Protein AF-G5AYY8-F1 (afdb_monomer_lite)

Organism: Heterocephalus glaber (NCBI:txid10181)

Structure (mmCIF, N/CA/C/O backbone):
data_AF-G5AYY8-F1
#
_entry.id   AF-G5AYY8-F1
#
loop_
_atom_site.group_PDB
_atom_site.id
_atom_site.type_symbol
_atom_site.label_atom_id
_atom_site.label_alt_id
_atom_site.label_comp_id
_atom_site.label_asym_id
_atom_site.label_entity_id
_atom_site.label_seq_id
_atom_site.pdbx_PDB_ins_code
_atom_site.Cartn_x
_atom_site.Cartn_y
_atom_site.Cartn_z
_atom_site.occupancy
_atom_site.B_iso_or_equiv
_atom_site.auth_seq_id
_atom_site.auth_comp_id
_atom_site.auth_asym_id
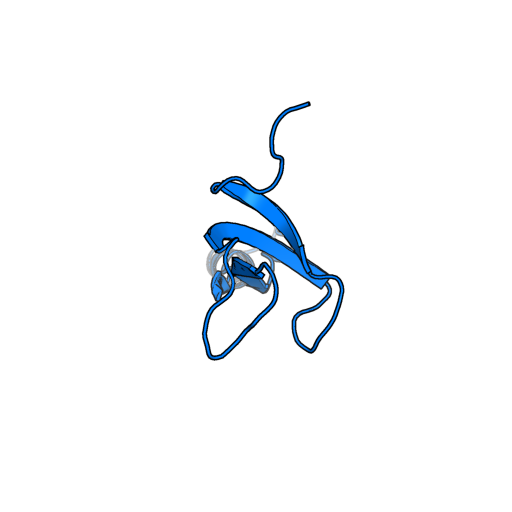_atom_site.auth_atom_id
_atom_site.pdbx_PDB_model_num
ATOM 1 N N . MET A 1 1 ? -4.746 -3.020 -28.242 1.00 51.22 1 MET A N 1
ATOM 2 C CA . MET A 1 1 ? -4.385 -3.316 -26.834 1.00 51.22 1 MET A CA 1
ATOM 3 C C . MET A 1 1 ? -3.654 -2.116 -26.257 1.00 51.22 1 MET A C 1
ATOM 5 O O . MET A 1 1 ? -2.640 -1.724 -26.811 1.00 51.22 1 MET A O 1
ATOM 9 N N . GLY A 1 2 ? -4.208 -1.479 -25.224 1.00 78.19 2 GLY A N 1
ATOM 10 C CA . GLY A 1 2 ? -3.611 -0.288 -24.613 1.00 78.19 2 GLY A CA 1
ATOM 11 C C . GLY A 1 2 ? -2.595 -0.637 -23.528 1.00 78.19 2 GLY A C 1
ATOM 12 O O . GLY A 1 2 ? -2.678 -1.694 -22.909 1.00 78.19 2 GLY A O 1
ATOM 13 N N . GLU A 1 3 ? -1.655 0.268 -23.268 1.00 81.88 3 GLU A N 1
ATOM 14 C CA . GLU A 1 3 ? -0.691 0.094 -22.181 1.00 81.88 3 GLU A CA 1
ATOM 15 C C . GLU A 1 3 ? -1.390 0.037 -20.816 1.00 81.88 3 GLU A C 1
ATOM 17 O O . GLU A 1 3 ? -2.148 0.941 -20.452 1.00 81.88 3 GLU A O 1
ATOM 22 N N . PHE A 1 4 ? -1.114 -1.022 -20.051 1.00 83.38 4 PHE A N 1
ATOM 23 C CA . PHE A 1 4 ? -1.719 -1.250 -18.736 1.00 83.38 4 PHE A CA 1
ATOM 24 C C . PHE A 1 4 ? -1.004 -0.489 -17.611 1.00 83.38 4 PHE A C 1
ATOM 26 O O . PHE A 1 4 ? -1.631 -0.067 -16.641 1.00 83.38 4 PHE A O 1
ATOM 33 N N . VAL A 1 5 ? 0.305 -0.265 -17.759 1.00 87.25 5 VAL A N 1
ATOM 34 C CA . VAL A 1 5 ? 1.164 0.367 -16.747 1.00 87.25 5 VAL A CA 1
ATOM 35 C C . VAL A 1 5 ? 1.034 1.892 -16.826 1.00 87.25 5 VAL A C 1
ATOM 37 O O . VAL A 1 5 ? 1.935 2.605 -17.279 1.00 87.25 5 VAL A O 1
ATOM 40 N N . LYS A 1 6 ? -0.138 2.383 -16.422 1.00 91.06 6 LYS A N 1
ATOM 41 C CA . LYS A 1 6 ? -0.482 3.805 -16.327 1.00 91.06 6 LYS A CA 1
ATOM 42 C C . LYS A 1 6 ? -0.532 4.248 -14.860 1.00 91.06 6 LYS A C 1
ATOM 44 O O . LYS A 1 6 ? -0.854 3.431 -13.995 1.00 91.06 6 LYS A O 1
ATOM 49 N N . PRO A 1 7 ? -0.239 5.526 -14.569 1.00 92.62 7 PRO A N 1
ATOM 50 C CA . PRO A 1 7 ? -0.399 6.062 -13.225 1.00 92.62 7 PRO A CA 1
ATOM 51 C C . PRO A 1 7 ? -1.853 5.940 -12.749 1.00 92.62 7 PRO A C 1
ATOM 53 O O . PRO A 1 7 ? -2.788 5.991 -13.551 1.00 92.62 7 PRO A O 1
ATOM 56 N N . GLY A 1 8 ? -2.038 5.730 -11.446 1.00 92.25 8 GLY A N 1
ATOM 57 C CA . GLY A 1 8 ? -3.349 5.531 -10.820 1.00 92.25 8 GLY A CA 1
ATOM 58 C C . GLY A 1 8 ? -3.905 4.107 -10.929 1.00 92.25 8 GLY A C 1
ATOM 59 O O . GLY A 1 8 ? -4.992 3.833 -10.423 1.00 92.25 8 GLY A O 1
ATOM 60 N N . LYS A 1 9 ? -3.183 3.175 -11.563 1.00 93.94 9 LYS A N 1
ATOM 61 C CA . LYS A 1 9 ? -3.556 1.755 -11.571 1.00 93.94 9 LYS A CA 1
ATOM 62 C C . LYS A 1 9 ? -3.087 1.061 -10.294 1.00 93.94 9 LYS A C 1
ATOM 64 O O . LYS A 1 9 ? -1.976 1.300 -9.822 1.00 93.94 9 LYS A O 1
ATOM 69 N N . VAL A 1 10 ? -3.952 0.197 -9.762 1.00 93.12 10 VAL A N 1
ATOM 70 C CA . VAL A 1 10 ? -3.682 -0.627 -8.579 1.00 93.12 10 VAL A CA 1
ATOM 71 C C . VAL A 1 10 ? -2.956 -1.900 -9.002 1.00 93.12 10 VAL A C 1
ATOM 73 O O . VAL A 1 10 ? -3.343 -2.544 -9.976 1.00 93.12 10 VAL A O 1
ATOM 76 N N . VAL A 1 11 ? -1.914 -2.258 -8.261 1.00 93.00 11 VAL A N 1
ATOM 77 C CA . VAL A 1 11 ? -1.028 -3.393 -8.535 1.00 93.00 11 VAL A CA 1
ATOM 78 C C . VAL A 1 11 ? -0.707 -4.124 -7.233 1.00 93.00 11 VAL A C 1
ATOM 80 O O . VAL A 1 11 ? -0.825 -3.554 -6.147 1.00 93.00 11 VAL A O 1
ATOM 83 N N . LEU A 1 12 ? -0.295 -5.385 -7.341 1.00 92.56 12 LEU A N 1
ATOM 84 C CA . LEU A 1 12 ? 0.233 -6.186 -6.239 1.00 92.56 12 LEU A CA 1
ATOM 85 C C . LEU A 1 12 ? 1.740 -6.370 -6.434 1.00 92.56 12 LEU A C 1
ATOM 87 O O . LEU A 1 12 ? 2.179 -6.709 -7.534 1.00 92.56 12 LEU A O 1
ATOM 91 N N . VAL A 1 13 ? 2.529 -6.173 -5.379 1.00 91.38 13 VAL A N 1
ATOM 92 C CA . VAL A 1 13 ? 3.968 -6.465 -5.422 1.00 91.38 13 VAL A CA 1
ATOM 93 C C . VAL A 1 13 ? 4.178 -7.966 -5.230 1.00 91.38 13 VAL A C 1
ATOM 95 O O . VAL A 1 13 ? 3.748 -8.528 -4.223 1.00 91.38 13 VAL A O 1
ATOM 98 N N . LEU A 1 14 ? 4.838 -8.611 -6.194 1.00 92.81 14 LEU A N 1
ATOM 99 C CA . LEU A 1 14 ? 4.998 -10.070 -6.216 1.00 92.81 14 LEU A CA 1
ATOM 100 C C . LEU A 1 14 ? 6.247 -10.567 -5.480 1.00 92.81 14 LEU A C 1
ATOM 102 O O . LEU A 1 14 ? 6.209 -11.639 -4.890 1.00 92.81 14 LEU A O 1
ATOM 106 N N . ALA A 1 15 ? 7.345 -9.808 -5.499 1.00 90.56 15 ALA A N 1
ATOM 107 C CA . ALA A 1 15 ? 8.638 -10.260 -4.986 1.00 90.56 15 ALA A CA 1
ATOM 108 C C . ALA A 1 15 ? 9.369 -9.171 -4.183 1.00 90.56 15 ALA A C 1
ATOM 110 O O . ALA A 1 15 ? 9.138 -7.977 -4.375 1.00 90.56 15 ALA A O 1
ATOM 111 N N . GLY A 1 16 ? 10.267 -9.606 -3.291 1.00 89.31 16 GLY A N 1
ATOM 112 C CA . GLY A 1 16 ? 11.069 -8.756 -2.405 1.00 89.31 16 GLY A CA 1
ATOM 113 C C . GLY A 1 16 ? 10.477 -8.582 -1.000 1.00 89.31 16 GLY A C 1
ATOM 114 O O . GLY A 1 16 ? 9.407 -9.105 -0.686 1.00 89.31 16 GLY A O 1
ATOM 115 N N . CYS A 1 17 ? 11.170 -7.805 -0.157 1.00 89.62 17 CYS A N 1
ATOM 116 C CA . CYS A 1 17 ? 10.771 -7.496 1.232 1.00 89.62 17 CYS A CA 1
ATOM 117 C C . CYS A 1 17 ? 9.362 -6.878 1.327 1.00 89.62 17 CYS A C 1
ATOM 119 O O . CYS A 1 17 ? 8.679 -6.945 2.344 1.00 89.62 17 CYS A O 1
ATOM 121 N N . TYR A 1 18 ? 8.917 -6.277 0.229 1.00 88.69 18 TYR A N 1
ATOM 122 C CA . TYR A 1 18 ? 7.687 -5.515 0.114 1.00 88.69 18 TYR A CA 1
ATOM 123 C C . TYR A 1 18 ? 6.586 -6.249 -0.658 1.00 88.69 18 TYR A C 1
ATOM 125 O O . TYR A 1 18 ? 5.674 -5.598 -1.162 1.00 88.69 18 TYR A O 1
ATOM 133 N N . SER A 1 19 ? 6.676 -7.576 -0.763 1.00 89.94 19 SER A N 1
ATOM 134 C CA . SER A 1 19 ? 5.689 -8.432 -1.429 1.00 89.94 19 SER A CA 1
ATOM 135 C C . SER A 1 19 ? 4.405 -8.600 -0.611 1.00 89.94 19 SER A C 1
ATOM 137 O O . SER A 1 19 ? 4.437 -8.642 0.618 1.00 89.94 19 SER A O 1
ATOM 139 N N . GLY A 1 20 ? 3.259 -8.671 -1.298 1.00 87.06 20 GLY A N 1
ATOM 140 C CA . GLY A 1 20 ? 1.938 -8.875 -0.685 1.00 87.06 20 GLY A CA 1
ATOM 141 C C . GLY A 1 20 ? 1.048 -7.626 -0.573 1.00 87.06 20 GLY A C 1
ATOM 142 O O . GLY A 1 20 ? -0.160 -7.750 -0.789 1.00 87.06 20 GLY A O 1
ATOM 143 N N . PRO A 1 21 ? 1.569 -6.415 -0.293 1.00 88.38 21 PRO A N 1
ATOM 144 C CA . PRO A 1 21 ? 0.770 -5.206 -0.347 1.00 88.38 21 PRO A CA 1
ATOM 145 C C . PRO A 1 21 ? 0.209 -4.867 -1.733 1.00 88.38 21 PRO A C 1
ATOM 147 O O . PRO A 1 21 ? 0.887 -4.957 -2.759 1.00 88.38 21 PRO A O 1
ATOM 150 N N . LYS A 1 22 ? -1.035 -4.382 -1.730 1.00 92.62 22 LYS A N 1
ATOM 151 C CA . LYS A 1 22 ? -1.627 -3.563 -2.782 1.00 92.62 22 LYS A CA 1
ATOM 152 C C . LYS A 1 22 ? -0.965 -2.191 -2.799 1.00 92.62 22 LYS A C 1
ATOM 154 O O . LYS A 1 22 ? -0.678 -1.598 -1.755 1.00 92.62 22 LYS A O 1
ATOM 159 N N . ALA A 1 23 ? -0.773 -1.684 -4.003 1.00 93.81 23 ALA A N 1
ATOM 160 C CA . ALA A 1 23 ? -0.065 -0.448 -4.235 1.00 93.81 23 ALA A CA 1
ATOM 161 C C . ALA A 1 23 ? -0.569 0.252 -5.504 1.00 93.81 23 ALA A C 1
ATOM 163 O O . ALA A 1 23 ? -1.275 -0.352 -6.312 1.00 93.81 23 ALA A O 1
ATOM 164 N N . VAL A 1 24 ? -0.235 1.526 -5.678 1.00 94.06 24 VAL A N 1
ATOM 165 C CA . VAL A 1 24 ? -0.667 2.353 -6.810 1.00 94.06 24 VAL A CA 1
ATOM 166 C C . VAL A 1 24 ? 0.548 2.847 -7.581 1.00 94.06 24 VAL A C 1
ATOM 168 O O . VAL A 1 24 ? 1.486 3.384 -6.992 1.00 94.06 24 VAL A O 1
ATOM 171 N N . ILE A 1 25 ? 0.528 2.705 -8.907 1.00 93.88 25 ILE A N 1
ATOM 172 C CA . ILE A 1 25 ? 1.579 3.263 -9.768 1.00 93.88 25 ILE A CA 1
ATOM 173 C C . ILE A 1 25 ? 1.479 4.789 -9.753 1.00 93.88 25 ILE A C 1
ATOM 175 O O . ILE A 1 25 ? 0.453 5.349 -10.141 1.00 93.88 25 ILE A O 1
ATOM 179 N N . MET A 1 26 ? 2.561 5.462 -9.369 1.00 93.19 26 MET A N 1
ATOM 180 C CA . MET A 1 26 ? 2.683 6.920 -9.449 1.00 93.19 26 MET A CA 1
ATOM 181 C C . MET A 1 26 ? 3.345 7.354 -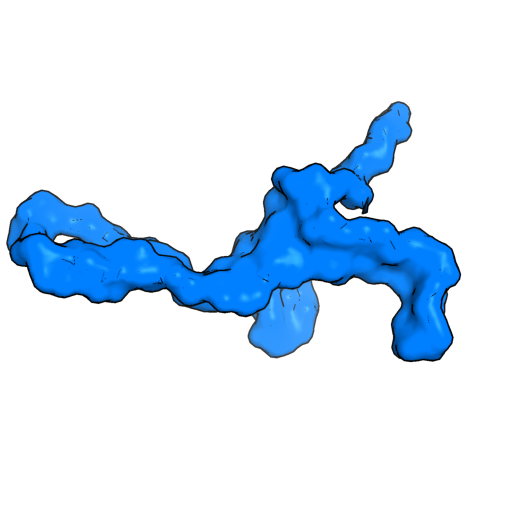10.753 1.00 93.19 26 MET A C 1
ATOM 183 O O . MET A 1 26 ? 2.870 8.266 -11.425 1.00 93.19 26 MET A O 1
ATOM 187 N N . LYS A 1 27 ? 4.447 6.696 -11.129 1.00 91.94 27 LYS A N 1
ATOM 188 C CA . LYS A 1 27 ? 5.221 7.038 -12.326 1.00 91.94 27 LYS A CA 1
ATOM 189 C C . LYS A 1 27 ? 5.778 5.780 -12.968 1.00 91.94 27 LYS A C 1
ATOM 191 O O . LYS A 1 27 ? 6.338 4.930 -12.289 1.00 91.94 27 LYS A O 1
ATOM 196 N N . ASN A 1 28 ? 5.654 5.688 -14.284 1.00 91.31 28 ASN A N 1
ATOM 197 C CA . ASN A 1 28 ? 6.235 4.607 -15.070 1.00 91.31 28 ASN A CA 1
ATOM 198 C C . ASN A 1 28 ? 7.549 5.080 -15.719 1.00 91.31 28 ASN A C 1
ATOM 200 O O . ASN A 1 28 ? 7.573 6.145 -16.341 1.00 91.31 28 ASN A O 1
ATOM 204 N N . ILE A 1 29 ? 8.627 4.306 -15.579 1.00 89.94 29 ILE A N 1
ATOM 205 C CA . ILE A 1 29 ? 9.956 4.575 -16.141 1.00 89.94 29 ILE A CA 1
ATOM 206 C C . ILE A 1 29 ? 10.305 3.436 -17.103 1.00 89.94 29 ILE A C 1
ATOM 208 O O . ILE A 1 29 ? 10.735 2.353 -16.711 1.00 89.94 29 ILE A O 1
ATOM 212 N N . LYS A 1 30 ? 10.111 3.686 -18.400 1.00 85.19 30 LYS A N 1
ATOM 213 C CA . LYS A 1 30 ? 10.240 2.646 -19.432 1.00 85.19 30 LYS A CA 1
ATOM 214 C C . LYS A 1 30 ? 11.662 2.456 -19.948 1.00 85.19 30 LYS A C 1
ATOM 216 O O . LYS A 1 30 ? 12.063 1.325 -20.186 1.00 85.19 30 LYS A O 1
ATOM 221 N N . LYS A 1 31 ? 12.410 3.551 -20.121 1.00 82.31 31 LYS A N 1
ATOM 222 C CA . LYS A 1 31 ? 13.717 3.566 -20.805 1.00 82.31 31 LYS A CA 1
ATOM 223 C C . LYS A 1 31 ? 14.909 3.148 -19.927 1.00 82.31 31 LYS A C 1
ATOM 225 O O . LYS A 1 31 ? 16.041 3.293 -20.365 1.00 82.31 31 LYS A O 1
ATOM 230 N N . GLY A 1 32 ? 14.658 2.627 -18.724 1.00 80.00 32 GLY A N 1
ATOM 231 C CA . GLY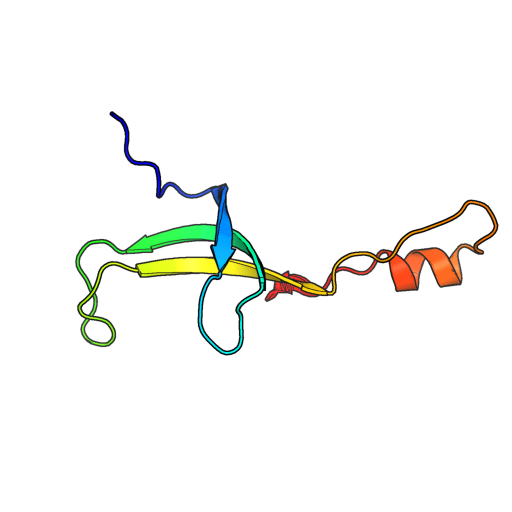 A 1 32 ? 15.706 2.335 -17.748 1.00 80.00 32 GLY A CA 1
ATOM 232 C C . GLY A 1 32 ? 16.411 3.603 -17.252 1.00 80.00 32 GLY A C 1
ATOM 233 O O . GLY A 1 32 ? 16.324 4.680 -17.843 1.00 80.00 32 GLY A O 1
ATOM 234 N N . THR A 1 33 ? 17.076 3.495 -16.114 1.00 86.25 33 THR A N 1
ATOM 235 C CA . THR A 1 33 ? 17.984 4.513 -15.571 1.00 86.25 33 THR A CA 1
ATOM 236 C C . THR A 1 33 ? 19.352 3.875 -15.357 1.00 86.25 33 THR A C 1
ATOM 238 O O . THR A 1 33 ? 19.458 2.652 -15.354 1.00 86.25 33 THR A O 1
ATOM 241 N N . SER A 1 34 ? 20.400 4.680 -15.148 1.00 87.75 34 SER A N 1
ATOM 242 C CA . SER A 1 34 ? 21.749 4.156 -14.856 1.00 87.75 34 SER A CA 1
ATOM 243 C C . SER A 1 34 ? 21.742 3.138 -13.702 1.00 87.75 34 SER A C 1
ATOM 245 O O . SER A 1 34 ? 22.401 2.107 -13.763 1.00 87.75 34 SER A O 1
ATOM 247 N N . ASN A 1 35 ? 20.906 3.378 -12.685 1.00 89.62 35 ASN A N 1
ATOM 248 C CA . ASN A 1 35 ? 20.775 2.487 -11.533 1.00 89.62 35 ASN A CA 1
ATOM 249 C C . ASN A 1 35 ? 19.979 1.215 -11.857 1.00 89.62 35 ASN A C 1
ATOM 251 O O . ASN A 1 35 ? 20.257 0.155 -11.298 1.00 89.62 35 ASN A O 1
ATOM 255 N N . HIS A 1 36 ? 18.948 1.321 -12.700 1.00 89.12 36 HIS A N 1
ATOM 256 C CA . HIS A 1 36 ? 18.014 0.237 -13.006 1.00 89.12 36 HIS A CA 1
ATOM 257 C C . HIS A 1 36 ? 17.821 0.134 -14.526 1.00 89.12 36 HIS A C 1
ATOM 259 O O . HIS A 1 36 ? 16.973 0.841 -15.081 1.00 89.12 36 HIS A O 1
ATOM 265 N N . PRO A 1 37 ? 18.572 -0.750 -15.213 1.00 89.62 37 PRO A N 1
ATOM 266 C CA . PRO A 1 37 ? 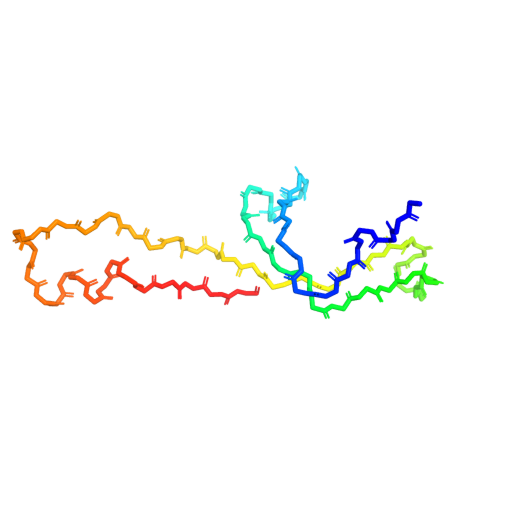18.555 -0.839 -16.675 1.00 89.62 37 PRO A CA 1
ATOM 267 C C . PRO A 1 37 ? 17.266 -1.461 -17.246 1.00 89.62 37 PRO A C 1
ATOM 269 O O . PRO A 1 37 ? 17.077 -1.486 -18.458 1.00 89.62 37 PRO A O 1
ATOM 272 N N . TYR A 1 38 ? 16.361 -1.949 -16.395 1.00 90.69 38 TYR A N 1
ATOM 273 C CA . TYR A 1 38 ? 15.067 -2.521 -16.773 1.00 90.69 38 TYR A CA 1
ATOM 274 C C . TYR A 1 38 ? 13.917 -1.514 -16.605 1.00 90.69 38 TYR A C 1
ATOM 276 O O . TYR A 1 38 ? 14.012 -0.537 -15.854 1.00 90.69 38 TYR A O 1
ATOM 284 N N . SER A 1 39 ? 12.791 -1.762 -1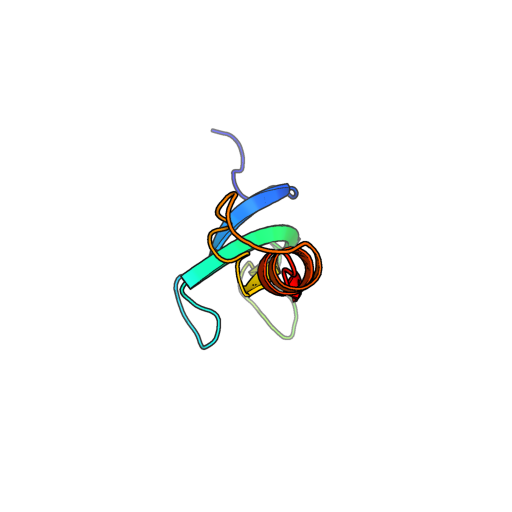7.282 1.00 89.56 39 SER A N 1
ATOM 285 C CA . SER A 1 39 ? 11.573 -0.968 -17.094 1.00 89.56 39 SER A CA 1
ATOM 286 C C . SER A 1 39 ? 11.013 -1.165 -15.685 1.00 89.56 39 SER A C 1
ATOM 288 O O . SER A 1 39 ? 10.768 -2.291 -15.255 1.00 89.56 39 SER A O 1
ATOM 290 N N . HIS A 1 40 ? 10.786 -0.068 -14.971 1.00 90.94 40 HIS A N 1
ATOM 291 C CA . HIS A 1 40 ? 10.323 -0.087 -13.587 1.00 90.94 40 HIS A CA 1
ATOM 292 C C . HIS A 1 40 ? 9.291 1.012 -13.338 1.00 90.94 40 HIS A C 1
ATOM 294 O O . HIS A 1 40 ? 9.150 1.961 -14.110 1.00 90.94 40 HIS A O 1
ATOM 300 N N . ALA A 1 41 ? 8.545 0.885 -12.246 1.00 91.50 41 ALA A N 1
ATOM 301 C CA . ALA A 1 41 ? 7.564 1.873 -11.830 1.00 91.50 41 ALA A CA 1
ATOM 302 C C . ALA A 1 41 ? 7.856 2.343 -10.407 1.00 91.50 41 ALA A C 1
ATOM 304 O O . ALA A 1 41 ? 8.246 1.553 -9.550 1.00 91.50 41 ALA A O 1
ATOM 305 N N . LEU A 1 42 ? 7.623 3.630 -10.161 1.00 91.75 42 LEU A N 1
ATOM 306 C CA . LEU A 1 42 ? 7.495 4.172 -8.818 1.00 91.75 42 LEU A CA 1
ATOM 307 C C . LEU A 1 42 ? 6.071 3.921 -8.341 1.00 91.75 42 LEU A C 1
ATOM 309 O O . LEU A 1 42 ? 5.100 4.235 -9.041 1.00 91.75 42 LEU A O 1
ATOM 313 N N . VAL A 1 43 ? 5.966 3.335 -7.159 1.00 92.44 43 VAL A N 1
ATOM 314 C CA . VAL A 1 43 ? 4.729 2.794 -6.618 1.00 92.44 43 VAL A CA 1
ATOM 315 C C . VAL A 1 43 ? 4.610 3.235 -5.164 1.00 92.44 43 VAL A C 1
ATOM 317 O O . VAL A 1 43 ? 5.576 3.106 -4.421 1.00 92.44 43 VAL A O 1
ATOM 320 N N . ALA A 1 44 ? 3.432 3.718 -4.772 1.00 93.38 44 ALA A N 1
ATOM 321 C CA . ALA A 1 44 ? 3.087 3.980 -3.375 1.00 93.38 44 ALA A CA 1
ATOM 322 C C . ALA A 1 44 ? 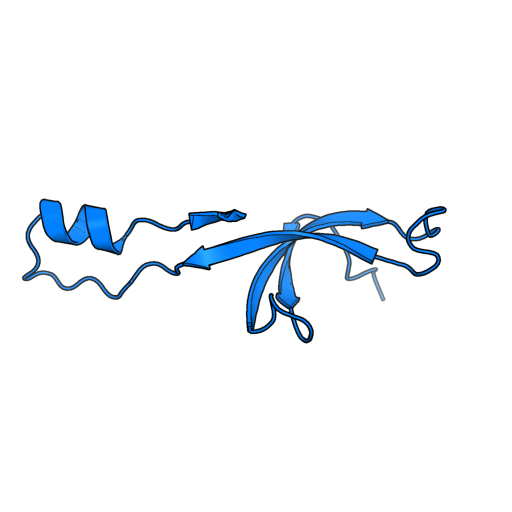2.234 2.828 -2.846 1.00 93.38 44 ALA A C 1
ATOM 324 O O . ALA A 1 44 ? 1.257 2.433 -3.494 1.00 93.38 44 ALA A O 1
ATOM 325 N N . ARG A 1 45 ? 2.580 2.276 -1.688 1.00 91.94 45 ARG A N 1
ATOM 326 C CA . ARG A 1 45 ? 1.920 1.090 -1.131 1.00 91.94 45 ARG A CA 1
ATOM 327 C C . ARG A 1 45 ? 1.257 1.374 0.207 1.00 91.94 45 ARG A C 1
ATOM 329 O O . ARG A 1 45 ? 1.521 2.372 0.869 1.00 91.94 45 ARG A O 1
ATOM 336 N N . ILE A 1 46 ? 0.413 0.435 0.620 1.00 90.81 46 ILE A N 1
ATOM 337 C CA . ILE A 1 46 ? -0.165 0.404 1.964 1.00 90.81 46 ILE A CA 1
ATOM 338 C C . ILE A 1 46 ? 0.628 -0.602 2.802 1.00 90.81 46 ILE A C 1
ATOM 340 O O . ILE A 1 46 ? 0.557 -1.800 2.527 1.00 90.81 46 ILE A O 1
ATOM 344 N N . ASP A 1 47 ? 1.351 -0.150 3.830 1.00 86.31 47 ASP A N 1
ATOM 345 C CA . ASP A 1 47 ? 2.064 -1.082 4.722 1.00 86.31 47 ASP A CA 1
ATOM 346 C C . ASP A 1 47 ? 1.110 -1.746 5.705 1.00 86.31 47 ASP A C 1
ATOM 348 O O . ASP A 1 47 ? 1.087 -2.967 5.844 1.00 86.31 47 ASP A O 1
ATOM 352 N N . HIS A 1 48 ? 0.308 -0.932 6.396 1.00 88.56 48 HIS A N 1
ATOM 353 C CA . HIS A 1 48 ? -0.655 -1.416 7.369 1.00 88.56 48 HIS A CA 1
ATOM 354 C C . HIS A 1 48 ? -2.068 -1.131 6.870 1.00 88.56 48 HIS A C 1
ATOM 356 O O . HIS A 1 48 ? -2.521 0.013 6.826 1.00 88.56 48 HIS A O 1
ATOM 362 N N . TYR A 1 49 ? -2.795 -2.202 6.557 1.00 90.94 49 TYR A N 1
ATOM 363 C CA . TYR A 1 49 ? -4.204 -2.118 6.189 1.00 90.94 49 TYR A CA 1
ATOM 364 C C . TYR A 1 49 ? -5.070 -1.714 7.379 1.00 90.94 49 TYR A C 1
ATOM 366 O O . TYR A 1 49 ? -4.801 -2.152 8.505 1.00 90.94 49 TYR A O 1
ATOM 374 N N . PRO A 1 50 ? -6.142 -0.941 7.156 1.00 92.69 50 PRO A N 1
ATOM 375 C CA . PRO A 1 50 ? -7.129 -0.716 8.195 1.00 92.69 50 PRO A CA 1
ATOM 376 C C . PRO A 1 50 ? -7.664 -2.062 8.699 1.00 92.69 50 PRO A C 1
ATOM 378 O O . PRO A 1 50 ? -7.997 -2.962 7.923 1.00 92.69 50 PRO A O 1
ATOM 381 N N . ARG A 1 51 ? -7.711 -2.220 10.023 1.00 93.12 51 ARG A N 1
ATOM 382 C CA . ARG A 1 51 ? -8.224 -3.440 10.664 1.00 93.12 51 ARG A CA 1
ATOM 383 C C . ARG A 1 51 ? -9.749 -3.374 10.727 1.00 93.12 51 ARG A C 1
ATOM 385 O O . ARG A 1 51 ? -10.309 -2.290 10.847 1.00 93.12 51 ARG A O 1
ATOM 392 N N . LYS A 1 52 ? -10.419 -4.533 10.729 1.00 93.62 52 LYS A N 1
ATOM 393 C CA . LYS A 1 52 ? -11.885 -4.623 10.849 1.00 93.62 52 LYS A CA 1
ATOM 394 C C . LYS A 1 52 ? -12.397 -3.794 12.034 1.00 93.62 52 LYS A C 1
ATOM 396 O O . LYS A 1 52 ? -11.924 -3.952 13.165 1.00 93.62 52 LYS A O 1
ATOM 401 N N . VAL A 1 53 ? -13.382 -2.946 11.757 1.00 94.88 53 VAL A N 1
ATOM 402 C CA . VAL A 1 53 ? -14.119 -2.158 12.747 1.00 94.88 53 VAL A CA 1
ATOM 403 C C . VAL A 1 53 ? -15.496 -2.792 12.944 1.00 94.88 53 VAL A C 1
ATOM 405 O O . VAL A 1 53 ? -16.101 -3.276 11.992 1.00 94.88 53 VAL A O 1
ATOM 408 N N . THR A 1 54 ? -15.961 -2.837 14.190 1.00 95.88 54 THR A N 1
ATOM 409 C CA . THR A 1 54 ? -17.299 -3.300 14.581 1.00 95.88 54 THR A CA 1
ATOM 410 C C . THR A 1 54 ? -17.979 -2.189 15.365 1.00 95.88 54 THR A C 1
ATOM 412 O O . THR A 1 54 ? -17.295 -1.379 15.991 1.00 95.88 54 THR A O 1
ATOM 415 N N . ASP A 1 55 ? -19.308 -2.173 15.357 1.00 93.50 55 ASP A N 1
ATOM 416 C CA . ASP A 1 55 ? -20.107 -1.106 15.974 1.00 93.50 55 ASP A CA 1
ATOM 417 C C . ASP A 1 55 ? -19.881 -0.982 17.495 1.00 93.50 55 ASP A C 1
ATOM 419 O O . ASP A 1 55 ? -19.826 0.102 18.061 1.00 93.50 55 ASP A O 1
ATOM 423 N N . THR A 1 56 ? -19.574 -2.100 18.156 1.00 95.81 56 THR A N 1
ATOM 424 C CA . THR A 1 56 ? -19.245 -2.158 19.591 1.00 95.81 56 THR A CA 1
ATOM 425 C C . THR A 1 56 ? -17.939 -1.451 19.980 1.00 95.81 56 THR A C 1
ATOM 427 O O . THR A 1 56 ? -17.608 -1.353 21.164 1.00 95.81 56 THR A O 1
ATOM 430 N N . MET A 1 57 ? -17.131 -0.998 19.017 1.00 96.69 57 MET A N 1
ATOM 431 C CA . MET A 1 57 ? -15.853 -0.354 19.307 1.00 96.69 57 MET A CA 1
ATOM 432 C C . MET A 1 57 ? -16.035 1.124 19.666 1.00 96.69 57 MET A C 1
ATOM 434 O O . MET A 1 57 ? -16.622 1.897 18.924 1.00 96.69 57 MET A O 1
ATOM 438 N N . GLY A 1 58 ? -15.410 1.571 20.758 1.00 96.50 58 GLY A N 1
ATOM 439 C CA . GLY A 1 58 ? -15.372 2.998 21.090 1.00 96.50 58 GLY A CA 1
ATOM 440 C C . GLY A 1 58 ? -14.530 3.823 20.103 1.00 96.50 58 GLY A C 1
ATOM 441 O O . GLY A 1 58 ? -13.547 3.331 19.538 1.00 96.50 58 GLY A O 1
ATOM 442 N N . LYS A 1 59 ? -14.841 5.122 19.973 1.00 94.19 59 LYS A N 1
ATOM 443 C CA . LYS A 1 59 ? -14.206 6.067 19.023 1.00 94.19 59 LYS A CA 1
ATOM 444 C C . LYS A 1 59 ? -12.669 6.039 19.043 1.00 94.19 59 LYS A C 1
ATOM 446 O O . LYS A 1 59 ? -12.033 6.035 17.993 1.00 94.19 59 LYS A O 1
ATOM 451 N N . LYS A 1 60 ? -12.055 5.928 20.231 1.00 95.06 60 LYS A N 1
ATOM 452 C CA . LYS A 1 60 ? -10.588 5.829 20.389 1.00 95.06 60 LYS A CA 1
ATOM 453 C C . LYS A 1 60 ? -10.005 4.567 19.737 1.00 95.06 60 LYS A C 1
ATOM 455 O O . LYS A 1 60 ? -8.921 4.612 19.160 1.00 95.06 60 LYS A O 1
ATOM 460 N N . LYS A 1 61 ? -10.707 3.432 19.835 1.00 94.19 61 LYS A N 1
ATOM 461 C CA . LYS A 1 61 ? -10.274 2.146 19.261 1.00 94.19 61 LYS A CA 1
ATOM 462 C C . LYS A 1 61 ? -10.486 2.122 17.749 1.00 94.19 61 LYS A C 1
ATOM 464 O O . LYS A 1 61 ? -9.633 1.595 17.041 1.00 94.19 61 LYS A O 1
ATOM 469 N N . ILE A 1 62 ? -11.568 2.744 17.277 1.00 94.06 62 ILE A N 1
ATOM 470 C CA . ILE A 1 62 ? -11.844 2.943 15.849 1.00 94.06 62 ILE A CA 1
ATOM 471 C C . ILE A 1 62 ? -10.719 3.760 15.209 1.00 94.06 62 ILE A C 1
ATOM 473 O O . ILE A 1 62 ? -10.077 3.271 14.286 1.00 94.06 62 ILE A O 1
ATOM 477 N N . ALA A 1 63 ? -10.388 4.934 15.758 1.00 92.38 63 ALA A N 1
ATOM 478 C CA . ALA A 1 63 ? -9.332 5.793 15.213 1.00 92.38 63 ALA A CA 1
ATOM 479 C C . ALA A 1 63 ? -7.976 5.070 15.096 1.00 92.38 63 ALA A C 1
ATOM 481 O O . ALA A 1 63 ? -7.285 5.186 14.086 1.00 92.38 63 ALA A O 1
ATOM 482 N N . LYS A 1 64 ? -7.615 4.257 16.099 1.00 92.31 64 LYS A N 1
ATOM 483 C CA . LYS A 1 64 ? -6.384 3.450 16.063 1.00 92.31 64 LYS A CA 1
ATOM 484 C C . LYS A 1 64 ? -6.420 2.334 15.011 1.00 92.31 64 LYS A C 1
ATOM 486 O O . LYS A 1 64 ? -5.374 2.001 14.468 1.00 92.31 64 LYS A O 1
ATOM 491 N N . ARG A 1 65 ? -7.586 1.737 14.736 1.00 92.50 65 ARG A N 1
ATOM 492 C CA . ARG A 1 65 ? -7.743 0.635 13.765 1.00 92.50 65 ARG A CA 1
ATOM 493 C C . ARG A 1 65 ? -7.880 1.103 12.321 1.00 92.50 65 ARG A C 1
ATOM 495 O O . ARG A 1 65 ? -7.442 0.381 11.430 1.00 92.50 65 ARG A O 1
ATOM 502 N N . SER A 1 66 ? -8.452 2.285 12.114 1.00 89.75 66 SER A N 1
ATOM 503 C CA . SER A 1 66 ? -8.620 2.897 10.794 1.00 89.75 66 SER A CA 1
ATOM 504 C C . SER A 1 66 ? -7.358 3.596 10.287 1.00 89.75 66 SER A C 1
ATOM 506 O O . SER A 1 66 ? -7.318 4.003 9.131 1.00 89.75 66 SER A O 1
ATOM 508 N N . LYS A 1 67 ? -6.322 3.741 11.123 1.00 89.75 67 LYS A N 1
ATOM 509 C CA . LYS A 1 67 ? -5.037 4.302 10.704 1.00 89.75 67 LYS A CA 1
ATOM 510 C C . LYS A 1 67 ? -4.375 3.373 9.682 1.00 89.75 67 LYS A C 1
ATOM 512 O O . LYS A 1 67 ? -3.904 2.296 10.039 1.00 89.75 67 LYS A O 1
ATOM 517 N N . SER A 1 68 ? -4.312 3.819 8.434 1.00 82.31 68 SER A N 1
ATOM 518 C CA . SER A 1 68 ? -3.482 3.222 7.389 1.00 82.31 68 SER A CA 1
ATOM 519 C C . SER A 1 68 ? -2.136 3.938 7.323 1.00 82.31 68 SER A C 1
ATOM 521 O O . SER A 1 68 ? -2.097 5.169 7.327 1.00 82.31 68 SER A O 1
ATOM 523 N N . SER A 1 69 ? -1.041 3.186 7.251 1.00 81.38 69 SER A N 1
ATOM 524 C CA . SER A 1 69 ? 0.279 3.736 6.927 1.00 81.38 69 SER A CA 1
ATOM 525 C C . SER A 1 69 ? 0.581 3.517 5.447 1.00 81.38 69 SER A C 1
ATOM 527 O O . SER A 1 69 ? 0.328 2.434 4.914 1.00 81.38 69 SER A O 1
ATOM 529 N N . LEU A 1 70 ? 1.081 4.568 4.803 1.00 80.00 70 LEU A N 1
ATOM 530 C CA . LEU A 1 70 ? 1.512 4.571 3.410 1.00 80.00 70 LEU A CA 1
ATOM 531 C C . LEU A 1 70 ? 3.031 4.761 3.373 1.00 80.00 70 LEU A C 1
ATOM 533 O O . LEU A 1 70 ? 3.546 5.585 4.136 1.00 80.00 70 LEU A O 1
ATOM 537 N N . LEU A 1 71 ? 3.695 4.037 2.472 1.00 70.94 71 LEU A N 1
ATOM 538 C CA . LEU A 1 71 ? 5.109 4.197 2.117 1.00 70.94 71 LEU A CA 1
ATOM 539 C C . LEU A 1 71 ? 5.276 4.271 0.599 1.00 70.94 71 LEU A C 1
ATOM 541 O O . LEU A 1 71 ? 4.479 3.626 -0.126 1.00 70.94 71 LEU A O 1
#

Sequence (71 aa):
MGEFVKPGKVVLVLAGCYSGPKAVIMKNIKKGTSNHPYSHALVARIDHYPRKVTDTMGKKKIAKRSKSSLL

Foldseek 3Di:
DDDPQDFQDWDAAPDDPRGDWIWTFHAWDCCADPVGRHTDTDIKTWPDQQDDDDPPDDPVVNVVRRDIDID

Radius of gyration: 16.68 Å; chains: 1; bounding box: 42×17×48 Å

pLDDT: mean 89.57, std 6.56, range [51.22, 96.69]

Secondary structure (DSSP, 8-state):
---S--TT-EEE--SSTT-S-EEEEEEEE-S--SS--S-EEEEEEEEEPPPP--TTS-HHHHHHHH--EE-

InterPro domains:
  IPR001141 Large ribosomal subunit protein eL27 [PTHR10497] (1-67)
  IPR008991 Translation protein SH3-like domain superfamily [SSF50104] (3-53)
  IPR038655 Large ribosomal subunit protein eL27 superfamily [G3DSA:2.30.30.770] (1-70)
  IPR041991 Large ribosomal subunit protein eL27, KOW domain [cd06090] (6-67)